Protein AF-A0A9Q4GAX5-F1 (afdb_monomer)

pLDDT: mean 93.61, std 6.48, range [55.78, 98.5]

Mean predicted aligned error: 3.59 Å

Nearest PDB structures (foldseek):
  5vg9-assembly1_A  TM=6.519E-01  e=4.580E-02  Tribolium castaneum
  5v7p-assembly1_A  TM=5.346E-01  e=3.222E-02  Tribolium castaneum
  4a2n-assembly1_B  TM=4.527E-01  e=1.122E-02  Methanosarcina acetivorans

Structure (mmCIF, N/CA/C/O backbone):
data_AF-A0A9Q4GAX5-F1
#
_entry.id   AF-A0A9Q4GAX5-F1
#
loop_
_atom_site.group_PDB
_atom_site.id
_atom_site.type_symbol
_atom_site.label_atom_id
_atom_site.label_alt_id
_atom_site.label_comp_id
_atom_site.label_asym_id
_atom_site.label_entity_id
_atom_site.label_seq_id
_atom_site.pdbx_PDB_ins_code
_atom_site.Cartn_x
_atom_site.Cartn_y
_atom_site.Cartn_z
_atom_site.occupancy
_atom_site.B_iso_or_equiv
_atom_site.auth_seq_id
_atom_site.auth_comp_id
_atom_site.auth_asym_id
_atom_site.auth_atom_id
_atom_site.pdbx_PDB_model_num
ATOM 1 N N . MET A 1 1 ? -2.237 8.889 19.646 1.00 64.50 1 MET A N 1
ATOM 2 C CA . MET A 1 1 ? -1.396 8.560 18.466 1.00 64.50 1 MET A CA 1
ATOM 3 C C . MET A 1 1 ? -1.430 9.717 17.466 1.00 64.50 1 MET A C 1
ATOM 5 O O . MET A 1 1 ? -2.429 10.421 17.444 1.00 64.50 1 MET A O 1
ATOM 9 N N . LYS A 1 2 ? -0.376 9.957 16.666 1.00 76.94 2 LYS A N 1
ATOM 10 C CA . LYS A 1 2 ? -0.454 10.917 15.541 1.00 76.94 2 LYS A CA 1
ATOM 11 C C . LYS A 1 2 ? -1.394 10.363 14.462 1.00 76.94 2 LYS A C 1
ATOM 13 O O . LYS A 1 2 ? -1.467 9.149 14.307 1.00 76.94 2 LYS A O 1
ATOM 18 N N . LEU A 1 3 ? -2.045 11.231 13.684 1.00 77.56 3 LEU A N 1
ATOM 19 C CA . LEU A 1 3 ? -2.938 10.831 12.579 1.00 77.56 3 LEU A CA 1
ATOM 20 C C . LEU A 1 3 ? -2.270 9.863 11.582 1.00 77.56 3 LEU A C 1
ATOM 22 O O . LEU A 1 3 ? -2.934 9.010 11.010 1.00 77.56 3 LEU A O 1
ATOM 26 N N . THR A 1 4 ? -0.956 9.986 11.393 1.00 77.19 4 THR A N 1
ATOM 27 C CA . THR A 1 4 ? -0.161 9.161 10.472 1.00 77.19 4 THR A CA 1
ATOM 28 C C . THR A 1 4 ? 0.126 7.748 10.982 1.00 77.19 4 THR A C 1
ATOM 30 O O . THR A 1 4 ? 0.601 6.922 10.205 1.00 77.19 4 THR A O 1
ATOM 33 N N . GLY A 1 5 ? -0.079 7.492 12.279 1.00 84.31 5 GLY A N 1
ATOM 34 C CA . GLY A 1 5 ? 0.211 6.203 12.903 1.00 84.31 5 GLY A CA 1
ATOM 35 C C . GLY A 1 5 ? 1.642 5.698 12.649 1.00 84.31 5 GLY A C 1
ATOM 36 O O . GLY A 1 5 ? 2.601 6.472 12.714 1.00 84.31 5 GLY A O 1
ATOM 37 N N . SER A 1 6 ? 1.763 4.410 12.338 1.00 87.44 6 SER A N 1
ATOM 38 C CA . SER A 1 6 ? 2.957 3.663 11.931 1.00 87.44 6 SER A CA 1
ATOM 39 C C . SER A 1 6 ? 3.277 3.795 10.439 1.00 87.44 6 SER A C 1
ATOM 41 O O . SER A 1 6 ? 4.304 3.283 9.997 1.00 87.44 6 SER A O 1
ATOM 43 N N . GLY A 1 7 ? 2.462 4.524 9.665 1.00 88.06 7 GLY A N 1
ATOM 44 C CA . GLY A 1 7 ? 2.642 4.701 8.220 1.00 88.06 7 GLY A CA 1
ATOM 45 C C . GLY A 1 7 ? 4.056 5.149 7.827 1.00 88.06 7 GLY A C 1
ATOM 46 O O . GLY A 1 7 ? 4.683 4.477 7.013 1.00 88.06 7 GLY A O 1
ATOM 47 N N . PRO A 1 8 ? 4.626 6.208 8.438 1.00 91.62 8 PRO A N 1
ATOM 48 C CA . PRO A 1 8 ? 5.997 6.633 8.149 1.00 91.62 8 PRO A CA 1
ATOM 49 C C . PRO A 1 8 ? 7.057 5.569 8.465 1.00 91.62 8 PRO A C 1
ATOM 51 O O . PRO A 1 8 ? 8.016 5.424 7.713 1.00 91.62 8 PRO A O 1
ATOM 54 N N . LEU A 1 9 ? 6.879 4.798 9.544 1.00 92.44 9 LEU A N 1
ATOM 55 C CA . LEU A 1 9 ? 7.819 3.738 9.935 1.00 92.44 9 LEU A CA 1
ATOM 56 C C . LEU A 1 9 ? 7.821 2.568 8.944 1.00 92.44 9 LEU A C 1
ATOM 58 O O . LEU A 1 9 ? 8.831 1.888 8.816 1.00 92.44 9 LEU A O 1
ATOM 62 N N . ILE A 1 10 ? 6.710 2.356 8.235 1.00 93.00 10 ILE A N 1
ATOM 63 C CA . ILE A 1 10 ? 6.582 1.351 7.173 1.00 93.00 10 ILE A CA 1
ATOM 64 C C . ILE A 1 10 ? 7.081 1.909 5.834 1.00 93.00 10 ILE A C 1
ATOM 66 O O . ILE A 1 10 ? 7.787 1.226 5.091 1.00 93.00 10 ILE A O 1
ATOM 70 N N . ALA A 1 11 ? 6.748 3.165 5.535 1.00 93.38 11 ALA A N 1
ATOM 71 C CA . ALA A 1 11 ? 7.097 3.819 4.282 1.00 93.38 11 ALA A CA 1
ATOM 72 C C . ALA A 1 11 ? 8.612 3.993 4.126 1.00 93.38 11 ALA A C 1
ATOM 74 O O . ALA A 1 11 ? 9.145 3.662 3.074 1.00 93.38 11 ALA A O 1
ATOM 75 N N . ILE A 1 12 ? 9.316 4.463 5.163 1.00 95.69 12 ILE A N 1
ATOM 76 C CA . ILE A 1 12 ? 10.762 4.738 5.101 1.00 95.69 12 ILE A CA 1
ATOM 77 C C . ILE A 1 12 ? 11.573 3.523 4.610 1.00 95.69 12 ILE A C 1
ATOM 79 O O . ILE A 1 12 ? 12.198 3.648 3.559 1.00 95.69 12 ILE A O 1
ATOM 83 N N . PRO A 1 13 ? 11.560 2.349 5.276 1.00 97.12 13 PRO A N 1
ATOM 84 C CA . PRO A 1 13 ? 12.350 1.200 4.827 1.00 97.12 13 PRO A CA 1
ATOM 85 C C . PRO A 1 13 ? 11.921 0.706 3.441 1.00 97.12 13 PRO A C 1
ATOM 87 O O . PRO A 1 13 ? 12.774 0.336 2.635 1.00 97.12 13 PRO A O 1
ATOM 90 N N . THR A 1 14 ? 10.621 0.756 3.138 1.00 96.88 14 THR A N 1
ATOM 91 C CA . THR A 1 14 ? 10.081 0.360 1.830 1.00 96.88 14 THR A CA 1
ATOM 92 C C . THR A 1 14 ? 10.618 1.255 0.713 1.00 96.88 14 THR A C 1
ATOM 94 O O . THR A 1 14 ? 11.144 0.745 -0.272 1.00 96.88 14 THR A O 1
ATOM 97 N N . PHE A 1 15 ? 10.553 2.580 0.875 1.00 96.56 15 PHE A N 1
ATOM 98 C CA . PHE A 1 15 ? 11.072 3.539 -0.104 1.00 96.56 15 PHE A CA 1
ATOM 99 C C . PHE A 1 15 ? 12.592 3.480 -0.215 1.00 96.56 15 PHE A C 1
ATOM 101 O O . PHE A 1 15 ? 13.118 3.525 -1.325 1.00 96.56 15 PHE A O 1
ATOM 108 N N . THR A 1 16 ? 13.307 3.341 0.904 1.00 97.75 16 THR A N 1
ATOM 109 C CA . THR A 1 16 ? 14.765 3.178 0.889 1.00 97.75 16 THR A CA 1
ATOM 110 C C . THR A 1 16 ? 15.159 1.952 0.072 1.00 97.75 16 THR A C 1
ATOM 112 O O . THR A 1 16 ? 15.998 2.062 -0.820 1.00 97.75 16 THR A O 1
ATOM 115 N N . TRP A 1 17 ? 14.522 0.804 0.314 1.00 98.31 17 TRP A N 1
ATOM 116 C CA . TRP A 1 17 ? 14.787 -0.395 -0.474 1.00 98.31 17 TRP A CA 1
ATOM 117 C C . TRP A 1 17 ? 14.378 -0.231 -1.938 1.00 98.31 17 TRP A C 1
ATOM 119 O O . TRP A 1 17 ? 15.140 -0.613 -2.818 1.00 98.31 17 TRP A O 1
ATOM 129 N N . PHE A 1 18 ? 13.225 0.381 -2.216 1.00 98.00 18 PHE A N 1
ATOM 130 C CA . PHE A 1 18 ? 12.765 0.621 -3.584 1.00 98.00 18 PHE A CA 1
ATOM 131 C C . PHE A 1 18 ? 13.778 1.449 -4.391 1.00 98.00 18 PHE A C 1
ATOM 133 O O . PHE A 1 18 ? 14.087 1.103 -5.527 1.00 98.00 18 PHE A O 1
ATOM 140 N N . ILE A 1 19 ? 14.352 2.501 -3.797 1.00 98.25 19 ILE A N 1
ATOM 141 C CA . ILE A 1 19 ? 15.384 3.332 -4.438 1.00 98.25 19 ILE A CA 1
ATOM 142 C C . ILE A 1 19 ? 16.665 2.526 -4.694 1.00 98.25 19 ILE A C 1
ATOM 144 O O . ILE A 1 19 ? 17.235 2.609 -5.781 1.00 98.25 19 ILE A O 1
ATOM 148 N N . ILE A 1 20 ? 17.105 1.721 -3.721 1.00 98.38 20 ILE A N 1
ATOM 149 C CA . ILE A 1 20 ? 18.275 0.842 -3.876 1.00 98.38 20 ILE A CA 1
ATOM 150 C C . ILE A 1 20 ? 18.035 -0.164 -5.009 1.00 98.38 20 ILE A C 1
ATOM 152 O O . ILE A 1 20 ? 18.869 -0.306 -5.901 1.00 98.38 20 ILE A O 1
ATOM 156 N N . ALA A 1 21 ? 16.877 -0.822 -5.009 1.00 98.00 21 ALA A N 1
ATOM 157 C CA . ALA A 1 21 ? 16.485 -1.786 -6.025 1.00 98.00 21 ALA A CA 1
ATOM 158 C C . ALA A 1 21 ? 16.374 -1.138 -7.415 1.00 98.00 21 ALA A C 1
ATOM 160 O O . ALA A 1 21 ? 16.802 -1.738 -8.397 1.00 98.00 21 ALA A O 1
ATOM 161 N N . LEU A 1 22 ? 15.894 0.106 -7.510 1.00 97.94 22 LEU A N 1
ATOM 162 C CA . LEU A 1 22 ? 15.843 0.860 -8.765 1.00 97.94 22 LEU A CA 1
ATOM 163 C C . LEU A 1 22 ? 17.245 1.154 -9.310 1.00 97.94 22 LEU A C 1
ATOM 165 O O . LEU A 1 22 ? 17.490 0.999 -10.510 1.00 97.94 22 LEU A O 1
ATOM 169 N N . PHE A 1 23 ? 18.173 1.545 -8.435 1.00 98.19 23 PHE A N 1
ATOM 170 C CA . PHE A 1 23 ? 19.564 1.784 -8.809 1.00 98.19 23 PHE A CA 1
ATOM 171 C C . PHE A 1 23 ? 20.243 0.498 -9.300 1.00 98.19 23 PHE A C 1
ATOM 173 O O . PHE A 1 23 ? 20.821 0.490 -10.386 1.00 98.19 23 PHE A O 1
ATOM 180 N N . ILE A 1 24 ? 20.095 -0.607 -8.558 1.00 98.12 24 ILE A N 1
ATOM 181 C CA . ILE A 1 24 ? 20.605 -1.932 -8.950 1.00 98.12 24 ILE A CA 1
ATOM 182 C C . ILE A 1 24 ? 19.998 -2.361 -10.290 1.00 98.12 24 ILE A C 1
ATOM 184 O O . ILE A 1 24 ? 20.724 -2.739 -11.208 1.00 98.12 24 ILE A O 1
ATOM 188 N N . SER A 1 25 ? 18.676 -2.240 -10.433 1.00 97.25 25 SER A N 1
ATOM 189 C CA . SER A 1 25 ? 17.966 -2.599 -11.660 1.00 97.25 25 SER A CA 1
ATOM 190 C C . SER A 1 25 ? 18.452 -1.807 -12.868 1.00 97.25 25 SER A C 1
ATOM 192 O O . SER A 1 25 ? 18.513 -2.350 -13.967 1.00 97.25 25 SER A O 1
ATOM 194 N N . SER A 1 26 ? 18.785 -0.530 -12.676 1.00 94.94 26 SER A N 1
ATOM 195 C CA . SER A 1 26 ? 19.263 0.344 -13.747 1.00 94.94 26 SER A CA 1
ATOM 196 C C . SER A 1 26 ? 20.714 0.048 -14.125 1.00 94.94 26 SER A C 1
ATOM 198 O O . SER A 1 26 ? 21.040 0.051 -15.309 1.00 94.94 26 SER A O 1
ATOM 200 N N . ALA A 1 27 ? 21.571 -0.244 -13.142 1.00 97.31 27 ALA A N 1
ATOM 201 C CA . ALA A 1 27 ? 22.977 -0.581 -13.361 1.00 97.31 27 ALA A CA 1
ATOM 202 C C . ALA A 1 27 ? 23.172 -1.964 -14.004 1.00 97.31 27 ALA A C 1
ATOM 204 O O . ALA A 1 27 ? 24.165 -2.190 -14.689 1.00 97.31 27 ALA A O 1
ATOM 205 N N . MET A 1 28 ? 22.228 -2.883 -13.790 1.00 96.00 28 MET A N 1
ATOM 206 C CA . MET A 1 28 ? 22.304 -4.271 -14.253 1.00 96.00 28 MET A CA 1
ATOM 207 C C . MET A 1 28 ? 21.329 -4.576 -15.399 1.00 96.00 28 MET A C 1
ATOM 209 O O . MET A 1 28 ? 20.935 -5.726 -15.577 1.00 96.00 28 MET A O 1
ATOM 213 N N . LYS A 1 29 ? 20.900 -3.580 -16.187 1.00 90.94 29 LYS A N 1
ATOM 214 C CA . LYS A 1 29 ? 20.062 -3.850 -17.370 1.00 90.94 29 LYS A CA 1
ATOM 215 C C . LYS A 1 29 ? 20.793 -4.792 -18.348 1.00 90.94 29 LYS A C 1
ATOM 217 O O . LYS A 1 29 ? 21.981 -4.577 -18.585 1.00 90.94 29 LYS A O 1
ATOM 222 N N . PRO A 1 30 ? 20.117 -5.805 -18.930 1.00 93.81 30 PRO A N 1
ATOM 223 C CA . PRO A 1 30 ? 18.675 -6.091 -18.872 1.00 93.81 30 PRO A CA 1
ATOM 224 C C . PRO A 1 30 ? 18.258 -7.138 -17.816 1.00 93.81 30 PRO A C 1
ATOM 226 O O . PRO A 1 30 ? 17.124 -7.592 -17.843 1.00 93.81 30 PRO A O 1
ATOM 229 N N . VAL A 1 31 ? 19.127 -7.526 -16.872 1.00 96.75 31 VAL A N 1
ATOM 230 C CA . VAL A 1 31 ? 18.911 -8.663 -15.941 1.00 96.75 31 VAL A CA 1
ATOM 231 C C . VAL A 1 31 ? 17.556 -8.618 -15.225 1.00 96.75 31 VAL A C 1
ATOM 233 O O . VAL A 1 31 ? 16.925 -9.651 -14.997 1.00 96.75 31 VAL A O 1
ATOM 236 N N . PHE A 1 32 ? 17.113 -7.417 -14.859 1.00 96.62 32 PHE A N 1
ATOM 237 C CA . PHE A 1 32 ? 15.895 -7.212 -14.083 1.00 96.62 32 PHE A CA 1
ATOM 238 C C . PHE A 1 32 ? 14.684 -6.771 -14.905 1.00 96.62 32 PHE A C 1
ATOM 240 O O . PHE A 1 32 ? 13.643 -6.497 -14.317 1.00 96.62 32 PHE A O 1
ATOM 247 N N . LEU A 1 33 ? 14.810 -6.698 -16.231 1.00 96.44 33 LEU A N 1
ATOM 248 C CA . LEU A 1 33 ? 13.741 -6.248 -17.116 1.00 96.44 33 LEU A CA 1
ATOM 249 C C . LEU A 1 33 ? 12.561 -7.229 -17.089 1.00 96.44 33 LEU A C 1
ATOM 251 O O . LEU A 1 33 ? 12.773 -8.441 -17.013 1.00 96.44 33 LEU A O 1
ATOM 255 N N . ILE A 1 34 ? 11.324 -6.729 -17.141 1.00 95.81 34 ILE A N 1
ATOM 256 C CA . ILE A 1 34 ? 10.144 -7.601 -17.247 1.00 95.81 34 ILE A CA 1
ATOM 257 C C . ILE A 1 34 ? 9.926 -7.976 -18.707 1.00 95.81 34 ILE A C 1
ATOM 259 O O . ILE A 1 34 ? 9.670 -9.142 -19.007 1.00 95.81 34 ILE A O 1
ATOM 263 N N . THR A 1 35 ? 10.010 -6.998 -19.609 1.00 94.12 35 THR A N 1
ATOM 264 C CA . THR A 1 35 ? 9.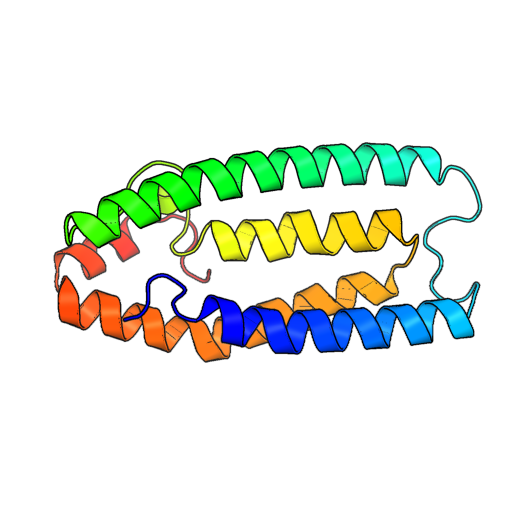747 -7.233 -21.025 1.00 94.12 35 THR A CA 1
ATOM 265 C C . THR A 1 35 ? 10.537 -6.291 -21.927 1.00 94.12 35 THR A C 1
ATOM 267 O O . THR A 1 35 ? 10.559 -5.086 -21.721 1.00 94.12 35 THR A O 1
ATOM 270 N N . GLU A 1 36 ? 11.176 -6.828 -22.966 1.00 89.31 36 GLU A N 1
ATOM 271 C CA . GLU A 1 36 ? 11.829 -6.000 -23.997 1.00 89.31 36 GLU A CA 1
ATOM 272 C C . GLU A 1 36 ? 10.815 -5.442 -25.005 1.00 89.31 36 GLU A C 1
ATOM 274 O O . GLU A 1 36 ? 11.006 -4.377 -25.591 1.00 89.31 36 GLU A O 1
ATOM 279 N N . GLU A 1 37 ? 9.696 -6.146 -25.169 1.00 90.88 37 GLU A N 1
ATOM 280 C CA . GLU A 1 37 ? 8.607 -5.794 -26.073 1.00 90.88 37 GLU A CA 1
ATOM 281 C C . GLU A 1 37 ? 7.341 -5.475 -25.270 1.00 90.88 37 GLU A C 1
ATOM 283 O O . GLU A 1 37 ? 7.195 -5.891 -24.131 1.00 90.88 37 GLU A O 1
ATOM 288 N N . HIS A 1 38 ? 6.363 -4.773 -25.834 1.00 91.69 38 HIS A N 1
ATOM 289 C CA . HIS A 1 38 ? 5.052 -4.601 -25.181 1.00 91.69 38 HIS A CA 1
ATOM 290 C C . HIS A 1 38 ? 5.026 -3.830 -23.837 1.00 91.69 38 HIS A C 1
ATOM 292 O O . HIS A 1 38 ? 4.026 -3.892 -23.118 1.00 91.69 38 HIS A O 1
ATOM 298 N N . TYR A 1 39 ? 6.053 -3.031 -23.518 1.00 95.56 39 TYR A N 1
ATOM 299 C CA . TYR A 1 39 ? 6.092 -2.164 -22.324 1.00 95.56 39 TYR A CA 1
ATOM 300 C C . TYR A 1 39 ? 4.825 -1.296 -22.151 1.00 95.56 39 TYR A C 1
ATOM 302 O O . TYR A 1 39 ? 4.362 -1.058 -21.035 1.00 95.56 39 TYR A O 1
ATOM 310 N N . ALA A 1 40 ? 4.185 -0.898 -23.256 1.00 97.00 40 ALA A N 1
ATOM 311 C CA . ALA A 1 40 ? 2.925 -0.156 -23.238 1.00 97.00 40 ALA A CA 1
ATOM 312 C C . ALA A 1 40 ? 1.802 -0.858 -22.443 1.00 97.00 40 ALA A C 1
ATOM 314 O O . ALA A 1 40 ? 1.043 -0.181 -21.749 1.00 97.00 40 ALA A O 1
ATOM 315 N N . TYR A 1 41 ? 1.700 -2.194 -22.485 1.00 97.12 41 TYR A N 1
ATOM 316 C CA . TYR A 1 41 ? 0.692 -2.920 -21.700 1.00 97.12 41 TYR A CA 1
ATOM 317 C C . TYR A 1 41 ? 0.981 -2.855 -20.198 1.00 97.12 41 TYR A C 1
ATOM 319 O O . TYR A 1 41 ? 0.045 -2.718 -19.408 1.00 97.12 41 TYR A O 1
ATOM 327 N N . LEU A 1 42 ? 2.261 -2.887 -19.805 1.00 97.44 42 LEU A N 1
ATOM 328 C CA . LEU A 1 42 ? 2.662 -2.730 -18.405 1.00 97.44 42 LEU A CA 1
ATOM 329 C C . LEU A 1 42 ? 2.300 -1.338 -17.887 1.00 97.44 42 LEU A C 1
ATOM 331 O O . LEU A 1 42 ? 1.743 -1.222 -16.798 1.00 97.44 42 LEU A O 1
ATOM 335 N N . VAL A 1 43 ? 2.538 -0.296 -18.690 1.00 98.19 43 VAL A N 1
ATOM 336 C CA . VAL A 1 43 ? 2.164 1.085 -18.349 1.00 98.19 43 VAL A CA 1
ATOM 337 C C . VAL A 1 43 ? 0.653 1.216 -18.164 1.00 98.19 43 VAL A C 1
ATOM 339 O O . VAL A 1 43 ? 0.212 1.780 -17.164 1.00 98.19 43 VAL A O 1
ATOM 342 N N . VAL A 1 44 ? -0.153 0.672 -19.083 1.00 98.31 44 VAL A N 1
ATOM 343 C CA . VAL A 1 44 ? -1.622 0.712 -18.967 1.00 98.31 44 VAL A CA 1
ATOM 344 C C . VAL A 1 44 ? -2.084 0.018 -17.685 1.00 98.31 44 VAL A C 1
ATOM 346 O O . VAL A 1 44 ? -2.855 0.600 -16.921 1.00 98.31 44 VAL A O 1
ATOM 349 N N . LEU A 1 45 ? -1.584 -1.191 -17.408 1.00 98.12 45 LEU A N 1
ATOM 350 C CA . LEU A 1 45 ? -1.925 -1.926 -16.191 1.00 98.12 45 LEU A CA 1
ATOM 351 C C . LEU A 1 45 ? -1.516 -1.152 -14.931 1.00 98.12 45 LEU A C 1
ATOM 353 O O . LEU A 1 45 ? -2.320 -1.000 -14.013 1.00 98.12 45 LEU A O 1
ATOM 357 N N . ALA A 1 46 ? -0.304 -0.602 -14.904 1.00 98.25 46 ALA A N 1
ATOM 358 C CA . ALA A 1 46 ? 0.189 0.171 -13.775 1.00 98.25 46 ALA A CA 1
ATOM 359 C C . ALA A 1 46 ? -0.650 1.425 -13.502 1.00 98.25 46 ALA A C 1
ATOM 361 O O . ALA A 1 46 ? -0.980 1.710 -12.352 1.00 98.25 46 ALA A O 1
ATOM 362 N N . VAL A 1 47 ? -1.045 2.156 -14.547 1.00 98.50 47 VAL A N 1
ATOM 363 C CA . VAL A 1 47 ? -1.905 3.340 -14.411 1.00 98.50 47 VAL A CA 1
ATOM 364 C C . VAL A 1 47 ? -3.270 2.961 -13.838 1.00 98.50 47 VAL A C 1
ATOM 366 O O . VAL A 1 47 ? -3.758 3.644 -12.937 1.00 98.50 47 VAL A O 1
ATOM 369 N N . LEU A 1 48 ? -3.868 1.855 -14.294 1.00 98.44 48 LEU A N 1
ATOM 370 C CA . LEU A 1 48 ? -5.128 1.356 -13.735 1.00 98.44 48 LEU A CA 1
ATOM 371 C C . LEU A 1 48 ? -4.980 0.987 -12.253 1.00 98.44 48 LEU A C 1
ATOM 373 O O . LEU A 1 48 ? -5.824 1.360 -11.439 1.00 98.44 48 LEU A O 1
ATOM 377 N N . MET A 1 49 ? -3.891 0.312 -11.883 1.00 98.44 49 MET A N 1
ATOM 378 C CA . MET A 1 49 ? -3.609 -0.049 -10.491 1.00 98.44 49 MET A CA 1
ATOM 379 C C . MET A 1 49 ? -3.432 1.188 -9.600 1.00 98.44 49 MET A C 1
ATOM 381 O O . MET A 1 49 ? -4.023 1.247 -8.522 1.00 98.44 49 MET A O 1
ATOM 385 N N . LEU A 1 50 ? -2.690 2.201 -10.061 1.00 98.38 50 LEU A N 1
ATOM 386 C CA . LEU A 1 50 ? -2.521 3.466 -9.336 1.00 98.38 50 LEU A CA 1
ATOM 387 C C . LEU A 1 50 ? -3.833 4.243 -9.216 1.00 98.38 50 LEU A C 1
ATOM 389 O O . LEU A 1 50 ? -4.091 4.836 -8.172 1.00 98.38 50 LEU A O 1
ATOM 393 N N . ALA A 1 51 ? -4.690 4.223 -10.239 1.00 98.12 51 ALA A N 1
ATOM 394 C CA . ALA A 1 51 ? -6.001 4.863 -10.169 1.00 98.12 51 ALA A CA 1
ATOM 395 C C . ALA A 1 51 ? -6.888 4.216 -9.090 1.00 98.12 51 ALA A C 1
ATOM 397 O O . ALA A 1 51 ? -7.519 4.923 -8.298 1.00 98.12 51 ALA A O 1
ATOM 398 N N . VAL A 1 52 ? -6.896 2.880 -9.013 1.00 98.00 52 VAL A N 1
ATOM 399 C CA . VAL A 1 52 ? -7.623 2.134 -7.972 1.00 98.00 52 VAL A CA 1
ATOM 400 C C . VAL A 1 52 ? -7.043 2.415 -6.583 1.00 98.00 52 VAL A C 1
ATOM 402 O O . VAL A 1 52 ? -7.800 2.669 -5.644 1.00 98.00 52 VAL A O 1
ATOM 405 N N . ASP A 1 53 ? -5.716 2.424 -6.446 1.00 97.12 53 ASP A N 1
ATOM 406 C CA . ASP A 1 53 ? -5.046 2.735 -5.180 1.00 97.12 53 ASP A CA 1
ATOM 407 C C . ASP A 1 53 ? -5.359 4.153 -4.699 1.00 97.12 53 ASP A C 1
ATOM 409 O O . ASP A 1 53 ? -5.744 4.345 -3.547 1.00 97.12 53 ASP A O 1
ATOM 413 N N . MET A 1 54 ? -5.301 5.144 -5.591 1.00 97.25 54 MET A N 1
ATOM 414 C CA . MET A 1 54 ? -5.632 6.530 -5.265 1.00 97.25 54 MET A CA 1
ATOM 415 C C . MET A 1 54 ? -7.082 6.685 -4.808 1.00 97.25 54 MET A C 1
ATOM 417 O O . MET A 1 54 ? -7.345 7.385 -3.827 1.00 97.25 54 MET A O 1
ATOM 421 N N . ALA A 1 55 ? -8.030 6.004 -5.458 1.00 96.62 55 ALA A N 1
ATOM 422 C CA . ALA A 1 55 ? -9.421 5.995 -5.014 1.00 96.62 55 ALA A CA 1
ATOM 423 C C . ALA A 1 55 ? -9.563 5.395 -3.601 1.00 96.62 55 ALA A C 1
ATOM 425 O O . ALA A 1 55 ? -10.278 5.949 -2.756 1.00 96.62 55 ALA A O 1
ATOM 426 N N . ASN A 1 56 ? -8.847 4.301 -3.312 1.00 95.50 56 ASN A N 1
ATOM 427 C CA . ASN A 1 56 ? -8.821 3.692 -1.983 1.00 95.50 56 ASN A CA 1
ATOM 428 C C . ASN A 1 56 ? -8.181 4.616 -0.935 1.00 95.50 56 ASN A C 1
ATOM 430 O O . ASN A 1 56 ? -8.751 4.799 0.142 1.00 95.50 56 ASN A O 1
ATOM 434 N N . LEU A 1 57 ? -7.044 5.239 -1.255 1.00 95.12 57 LEU A N 1
ATOM 435 C CA . LEU A 1 57 ? -6.317 6.150 -0.374 1.00 95.12 57 LEU A CA 1
ATOM 436 C C . LEU A 1 57 ? -7.164 7.369 -0.006 1.00 95.12 57 LEU A C 1
ATOM 438 O O . LEU A 1 57 ? -7.254 7.718 1.170 1.00 95.12 57 LEU A O 1
ATOM 442 N N . VAL A 1 58 ? -7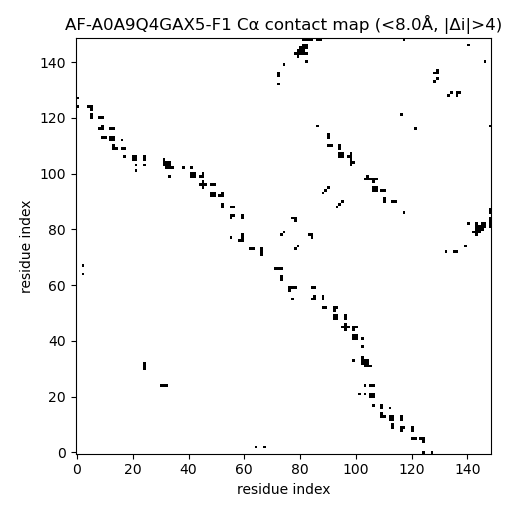.831 7.988 -0.984 1.00 96.38 58 VAL A N 1
ATOM 443 C CA . VAL A 1 58 ? -8.730 9.125 -0.741 1.00 96.38 58 VAL A CA 1
ATOM 444 C C . VAL A 1 58 ? -9.916 8.693 0.122 1.00 96.38 58 VAL A C 1
ATOM 446 O O . VAL A 1 58 ? -10.203 9.332 1.136 1.00 96.38 58 VAL A O 1
ATOM 449 N N . SER A 1 59 ? -10.578 7.583 -0.224 1.00 95.38 59 SER A N 1
ATOM 450 C CA . SER A 1 59 ? -11.724 7.067 0.536 1.00 95.38 59 SER A CA 1
ATOM 451 C C . SER A 1 59 ? -11.354 6.742 1.988 1.00 95.38 59 SER A C 1
ATOM 453 O O . SER A 1 59 ? -12.033 7.182 2.919 1.00 95.38 59 SER A O 1
ATOM 455 N N . CYS A 1 60 ? -10.248 6.027 2.205 1.00 95.12 60 CYS A N 1
ATOM 456 C CA . CYS A 1 60 ? -9.774 5.667 3.539 1.00 95.12 60 CYS A CA 1
ATOM 457 C C . CYS A 1 60 ? -9.272 6.888 4.314 1.00 95.12 60 CYS A C 1
ATOM 459 O O . CYS A 1 60 ? -9.626 7.055 5.479 1.00 95.12 60 CYS A O 1
ATOM 461 N N . GLY A 1 61 ? -8.505 7.770 3.671 1.00 93.62 61 GLY A N 1
ATOM 462 C CA . GLY A 1 61 ? -7.940 8.969 4.285 1.00 93.62 61 GLY A CA 1
ATOM 463 C C . GLY A 1 61 ? -9.011 9.941 4.778 1.00 93.62 61 GLY A C 1
ATOM 464 O O . GLY A 1 61 ? -8.952 10.391 5.923 1.00 93.62 61 GLY A O 1
ATOM 465 N N . LEU A 1 62 ? -10.043 10.211 3.969 1.00 94.31 62 LEU A N 1
ATOM 466 C CA . LEU A 1 62 ? -11.169 11.062 4.374 1.00 94.31 62 LEU A CA 1
ATOM 467 C C . LEU A 1 62 ? -11.894 10.497 5.601 1.00 94.31 62 LEU A C 1
ATOM 469 O O . LEU A 1 62 ? -12.211 11.236 6.540 1.00 94.31 62 LEU A O 1
ATOM 473 N N . ARG A 1 63 ? -12.131 9.181 5.624 1.00 94.50 63 ARG A N 1
ATOM 474 C CA . ARG A 1 63 ? -12.787 8.520 6.757 1.00 94.50 63 ARG A CA 1
ATOM 475 C C . ARG A 1 63 ? -11.898 8.514 7.997 1.00 94.50 63 ARG A C 1
ATOM 477 O O . ARG A 1 63 ? -12.394 8.813 9.080 1.00 94.50 63 ARG A O 1
ATOM 484 N N . LEU A 1 64 ? -10.599 8.260 7.847 1.00 92.81 64 LEU A N 1
ATOM 485 C CA . LEU A 1 64 ? -9.626 8.292 8.938 1.0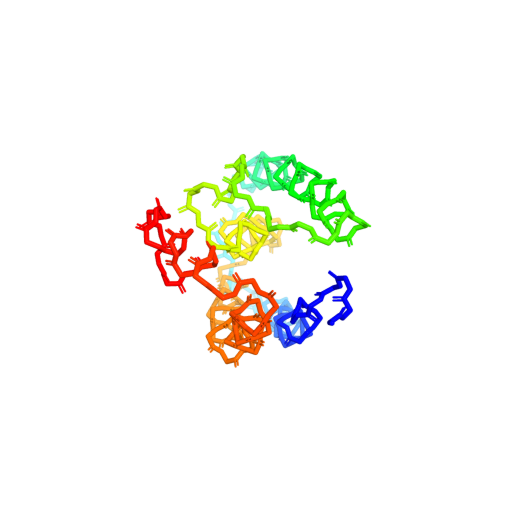0 92.81 64 LEU A CA 1
ATOM 486 C C . LEU A 1 64 ? -9.559 9.682 9.582 1.00 92.81 64 LEU A C 1
ATOM 488 O O . LEU A 1 64 ? -9.657 9.792 10.802 1.00 92.81 64 LEU A O 1
ATOM 492 N N . ILE A 1 65 ? -9.475 10.747 8.777 1.00 93.25 65 ILE A N 1
ATOM 493 C CA . ILE A 1 65 ? -9.475 12.136 9.264 1.00 93.25 65 ILE A CA 1
ATOM 494 C C . ILE A 1 65 ? -10.759 12.434 10.045 1.00 93.25 65 ILE A C 1
ATOM 496 O O . ILE A 1 65 ? -10.701 13.003 11.139 1.00 93.25 65 ILE A O 1
ATOM 500 N N . LYS A 1 66 ? -11.921 12.039 9.509 1.00 93.19 66 LYS A N 1
ATOM 501 C CA . LYS A 1 66 ? -13.215 12.221 10.179 1.00 93.19 66 LYS A CA 1
ATOM 502 C C . LYS A 1 66 ? -13.266 11.467 11.513 1.00 93.19 66 LYS A C 1
ATOM 504 O O . LYS A 1 66 ? -13.615 12.062 12.531 1.00 93.19 66 LYS A O 1
ATOM 509 N N . SER A 1 67 ? -12.870 10.195 11.511 1.00 91.56 67 SER A N 1
ATOM 510 C CA . SER A 1 67 ? -12.856 9.316 12.686 1.00 91.56 67 SER A CA 1
ATOM 511 C C . SER A 1 67 ? -11.931 9.844 13.780 1.00 91.56 67 SER A C 1
ATOM 513 O O . SER A 1 67 ? -12.316 9.903 14.946 1.00 91.56 67 SER A O 1
ATOM 515 N N . TYR A 1 68 ? -10.739 10.308 13.391 1.00 89.62 68 TYR A N 1
ATOM 516 C CA . TYR A 1 68 ? -9.745 10.883 14.292 1.00 89.62 68 TYR A CA 1
ATOM 517 C C . TYR A 1 68 ? -10.260 12.159 14.971 1.00 89.62 68 TYR A C 1
ATOM 519 O O . TYR A 1 68 ? -10.125 12.310 16.183 1.00 89.62 68 TYR A O 1
ATOM 527 N N . ARG A 1 69 ? -10.912 13.061 14.221 1.00 91.06 69 ARG A N 1
ATOM 528 C CA . ARG A 1 69 ? -11.517 14.284 14.785 1.00 91.06 69 ARG A CA 1
ATOM 529 C C . ARG A 1 69 ? -12.656 13.987 15.758 1.00 91.06 69 ARG A C 1
ATOM 531 O O . ARG A 1 69 ? -12.822 14.708 16.734 1.00 91.06 69 ARG A O 1
ATOM 538 N N . GLN A 1 70 ? -13.436 12.945 15.485 1.00 93.00 70 GLN A N 1
ATOM 539 C CA . GLN A 1 70 ? -14.591 12.554 16.296 1.00 93.00 70 GLN A CA 1
ATOM 540 C C . GLN A 1 70 ? -14.236 11.598 17.446 1.00 93.00 70 GLN A C 1
ATOM 542 O O . GLN A 1 70 ? -15.113 11.287 18.245 1.00 93.00 70 GLN A O 1
ATOM 547 N N . LYS A 1 71 ? -12.979 11.136 17.539 1.00 90.75 71 LYS A N 1
ATOM 548 C CA . LYS A 1 71 ? -12.530 10.096 18.484 1.00 90.75 71 LYS A CA 1
ATOM 549 C C . LYS A 1 71 ? -13.415 8.843 18.449 1.00 90.75 71 LYS A C 1
ATOM 551 O O . LYS A 1 71 ? -13.768 8.276 19.478 1.00 90.75 71 LYS A O 1
ATOM 556 N N . VAL A 1 72 ? -13.796 8.421 17.246 1.00 93.31 72 VAL A N 1
ATOM 557 C CA . VAL A 1 72 ? -14.576 7.195 17.021 1.00 93.31 72 VAL A CA 1
ATOM 558 C C . VAL A 1 72 ? -13.735 6.157 16.293 1.00 93.31 72 VAL A C 1
ATOM 560 O O . VAL A 1 72 ? -12.751 6.499 15.633 1.00 93.31 72 VAL A O 1
ATOM 563 N N . LEU A 1 73 ? -14.125 4.889 16.414 1.00 93.38 73 LEU A N 1
ATOM 564 C CA . LEU A 1 73 ? -13.502 3.787 15.691 1.00 93.38 73 LEU A CA 1
ATOM 565 C C . LEU A 1 73 ? -14.119 3.660 14.294 1.00 93.38 73 LEU A C 1
ATOM 567 O O . LEU A 1 73 ? -15.333 3.495 14.150 1.00 93.38 73 LEU A O 1
ATOM 571 N N . ILE A 1 74 ? -13.268 3.690 13.273 1.00 94.06 74 ILE A N 1
ATOM 572 C CA . ILE A 1 74 ? -13.659 3.451 11.887 1.00 94.06 74 ILE A CA 1
ATOM 573 C C . ILE A 1 74 ? -13.885 1.959 11.642 1.00 94.06 74 ILE A C 1
ATOM 575 O O . ILE A 1 74 ? -13.034 1.131 11.950 1.00 94.06 74 ILE A O 1
ATOM 579 N N . THR A 1 75 ? -15.048 1.618 11.092 1.00 93.50 75 THR A N 1
ATOM 580 C CA . THR A 1 75 ? -15.452 0.225 10.833 1.00 93.50 75 THR A CA 1
ATOM 581 C C . THR A 1 75 ? -16.239 0.082 9.527 1.00 93.50 75 THR A C 1
ATOM 583 O O . THR A 1 75 ? -16.919 -0.918 9.309 1.00 93.50 75 THR A O 1
ATOM 586 N N . ASP A 1 76 ? -16.197 1.093 8.652 1.00 91.88 76 ASP A N 1
ATOM 587 C CA . ASP A 1 76 ? -16.961 1.146 7.406 1.00 91.88 76 ASP A CA 1
ATOM 588 C C . ASP A 1 76 ? -16.077 1.277 6.152 1.00 91.88 76 ASP A C 1
ATOM 590 O O . ASP A 1 76 ? -14.862 1.462 6.222 1.00 91.88 76 ASP A O 1
ATOM 594 N N . GLY A 1 77 ? -16.681 1.111 4.970 1.00 91.06 77 GLY A N 1
ATOM 595 C CA . GLY A 1 77 ? -15.935 1.080 3.709 1.00 91.06 77 GLY A CA 1
ATOM 596 C C . GLY A 1 77 ? -14.898 -0.050 3.679 1.00 91.06 77 GLY A C 1
ATOM 597 O O . GLY A 1 77 ? -15.191 -1.169 4.098 1.00 91.06 77 GLY A O 1
ATOM 598 N N . ALA A 1 78 ? -13.683 0.251 3.213 1.00 92.75 78 ALA A N 1
ATOM 599 C CA . ALA A 1 78 ? -12.588 -0.719 3.115 1.00 92.75 78 ALA A CA 1
ATOM 600 C C . ALA A 1 78 ? -12.137 -1.279 4.481 1.00 92.75 78 ALA A C 1
ATOM 602 O O . ALA A 1 78 ? -11.634 -2.400 4.549 1.00 92.75 78 ALA A O 1
ATOM 603 N N . TYR A 1 79 ? -12.405 -0.557 5.577 1.00 92.88 79 TYR A N 1
ATOM 604 C CA . TYR A 1 79 ? -12.136 -1.029 6.938 1.00 92.88 79 TYR A CA 1
ATOM 605 C C . TYR A 1 79 ? -13.052 -2.197 7.351 1.00 92.88 79 TYR A C 1
ATOM 607 O O . TYR A 1 79 ? -12.732 -2.927 8.275 1.00 92.88 79 TYR A O 1
ATOM 615 N N . LYS A 1 80 ? -14.161 -2.469 6.642 1.00 92.44 80 LYS A N 1
ATOM 616 C CA . LYS A 1 80 ? -14.942 -3.710 6.858 1.00 92.44 80 LYS A CA 1
ATOM 617 C C . LYS A 1 80 ? -14.213 -4.966 6.387 1.00 92.44 80 LYS A C 1
ATOM 619 O O . LYS A 1 80 ? -14.522 -6.059 6.851 1.00 92.44 80 LYS A O 1
ATOM 624 N N . VAL A 1 81 ? -13.291 -4.821 5.437 1.00 91.56 81 VAL A N 1
ATOM 625 C CA . VAL A 1 81 ? -12.621 -5.951 4.783 1.00 91.56 81 VAL A CA 1
ATOM 626 C C . VAL A 1 81 ? -11.349 -6.337 5.535 1.00 91.56 81 VAL A C 1
ATOM 628 O O . VAL A 1 81 ? -11.112 -7.520 5.781 1.00 91.56 81 VAL A O 1
ATOM 631 N N . CYS A 1 82 ? -10.545 -5.346 5.918 1.00 91.94 82 CYS A N 1
ATOM 632 C CA . CYS A 1 82 ? -9.256 -5.522 6.589 1.00 91.94 82 CYS A CA 1
ATOM 633 C C . CYS A 1 82 ? -8.976 -4.358 7.543 1.00 91.94 82 CYS A C 1
ATOM 635 O O . CYS A 1 82 ? -9.611 -3.306 7.451 1.00 91.94 82 CYS A O 1
ATOM 637 N N . ARG A 1 83 ? -8.016 -4.534 8.459 1.00 91.44 83 ARG A N 1
ATOM 638 C CA . ARG A 1 83 ? -7.751 -3.534 9.506 1.00 91.44 83 ARG A CA 1
ATOM 639 C C . ARG A 1 83 ? -7.016 -2.315 8.962 1.00 91.44 83 ARG A C 1
ATOM 641 O O . ARG A 1 83 ? -7.327 -1.204 9.389 1.00 91.44 83 ARG A O 1
ATOM 648 N N . ASN A 1 84 ? -6.108 -2.521 8.005 1.00 91.81 84 ASN A N 1
ATOM 649 C CA . ASN A 1 84 ? -5.320 -1.455 7.385 1.00 91.81 84 ASN A CA 1
ATOM 650 C C . ASN A 1 84 ? -5.429 -1.468 5.852 1.00 91.81 84 ASN A C 1
ATOM 652 O O . ASN A 1 84 ? -4.469 -1.816 5.158 1.00 91.81 84 ASN A O 1
ATOM 656 N N . PRO A 1 85 ? -6.567 -1.027 5.287 1.00 94.00 85 PRO A N 1
ATOM 657 C CA . PRO A 1 85 ? -6.777 -1.020 3.839 1.00 94.00 85 PRO A CA 1
ATOM 658 C C . PRO A 1 85 ? -5.766 -0.169 3.065 1.00 94.00 85 PRO A C 1
ATOM 660 O O . PRO A 1 85 ? -5.487 -0.477 1.911 1.00 94.00 85 PRO A O 1
ATOM 663 N N . ILE A 1 86 ? -5.188 0.864 3.688 1.00 93.62 86 ILE A N 1
ATOM 664 C CA . ILE A 1 86 ? -4.131 1.688 3.078 1.00 93.62 86 ILE A CA 1
ATOM 665 C C . ILE A 1 86 ? -2.829 0.888 2.930 1.00 93.62 86 ILE A C 1
ATOM 667 O O . ILE A 1 86 ? -2.169 0.978 1.902 1.00 93.62 86 ILE A O 1
ATOM 671 N N . TYR A 1 87 ? -2.454 0.080 3.928 1.00 93.75 87 TYR A N 1
ATOM 672 C CA . TYR A 1 87 ? -1.246 -0.750 3.837 1.00 93.75 87 TYR A CA 1
ATOM 673 C C . TYR A 1 87 ? -1.425 -1.862 2.807 1.00 93.75 87 TYR A C 1
ATOM 675 O O . TYR A 1 87 ? -0.526 -2.101 2.004 1.00 93.75 87 TYR A O 1
ATOM 683 N N . VAL A 1 88 ? -2.605 -2.492 2.789 1.00 94.12 88 VAL A N 1
ATOM 684 C CA . VAL A 1 88 ? -2.957 -3.506 1.786 1.00 94.12 88 VAL A CA 1
ATOM 685 C C . VAL A 1 88 ? -2.859 -2.930 0.376 1.00 94.12 88 VAL A C 1
ATOM 687 O O . VAL A 1 88 ? -2.200 -3.527 -0.471 1.00 94.12 88 VAL A O 1
ATOM 690 N N . SER A 1 89 ? -3.485 -1.777 0.115 1.00 94.81 89 SER A N 1
ATOM 691 C CA . SER A 1 89 ? -3.473 -1.198 -1.229 1.00 94.81 89 SER A CA 1
ATOM 692 C C . SER A 1 89 ? -2.075 -0.746 -1.639 1.00 94.81 89 SER A C 1
ATOM 694 O O . SER A 1 89 ? -1.668 -1.004 -2.766 1.00 94.81 89 SER A O 1
ATOM 696 N N . HIS A 1 90 ? -1.276 -0.215 -0.712 1.00 94.81 90 HIS A N 1
ATOM 697 C CA . HIS A 1 90 ? 0.098 0.165 -1.027 1.00 94.81 90 HIS A CA 1
ATOM 698 C C . HIS A 1 90 ? 0.969 -1.035 -1.431 1.00 94.81 90 HIS A C 1
ATOM 700 O O . HIS A 1 90 ? 1.699 -0.980 -2.422 1.00 94.81 90 HIS A O 1
ATOM 706 N N . ILE A 1 91 ? 0.846 -2.147 -0.696 1.00 96.06 91 ILE A N 1
ATOM 707 C CA . ILE A 1 91 ? 1.583 -3.387 -0.970 1.00 96.06 91 ILE A CA 1
ATOM 708 C C . ILE A 1 91 ? 1.118 -4.037 -2.277 1.00 96.06 91 ILE A C 1
ATOM 710 O O . ILE A 1 91 ? 1.952 -4.516 -3.037 1.00 96.06 91 ILE A O 1
ATOM 714 N N . LEU A 1 92 ? -0.192 -4.074 -2.540 1.00 96.44 92 LEU A N 1
ATOM 715 C CA . LEU A 1 92 ? -0.764 -4.836 -3.659 1.00 96.44 92 LEU A CA 1
ATOM 716 C C . LEU A 1 92 ? -0.973 -4.026 -4.940 1.00 96.44 92 LEU A C 1
ATOM 718 O O . LEU A 1 92 ? -1.102 -4.619 -6.008 1.00 96.44 92 LEU A O 1
ATOM 722 N N . LEU A 1 93 ? -1.028 -2.699 -4.855 1.00 97.81 93 LEU A N 1
ATOM 723 C CA . LEU A 1 93 ? -1.288 -1.827 -5.997 1.00 97.81 93 LEU A CA 1
ATOM 724 C C . LEU A 1 93 ? -0.114 -0.895 -6.262 1.00 97.81 93 LEU A C 1
ATOM 726 O O . LEU A 1 93 ? 0.439 -0.949 -7.356 1.00 97.81 93 LEU A O 1
ATOM 730 N N . THR A 1 94 ? 0.311 -0.080 -5.289 1.00 97.94 94 THR A N 1
ATOM 731 C CA . THR A 1 94 ? 1.349 0.930 -5.549 1.00 97.94 94 THR A CA 1
ATOM 732 C C . THR A 1 94 ? 2.693 0.298 -5.901 1.00 97.94 94 THR A C 1
ATOM 734 O O . THR A 1 94 ? 3.275 0.647 -6.925 1.00 97.94 94 THR A O 1
ATOM 737 N N . ILE A 1 95 ? 3.196 -0.637 -5.084 1.00 98.12 95 ILE A N 1
ATOM 738 C CA . ILE A 1 95 ? 4.519 -1.241 -5.316 1.00 98.12 95 ILE A CA 1
ATOM 739 C C . ILE A 1 95 ? 4.556 -2.016 -6.646 1.00 98.12 95 ILE A C 1
ATOM 741 O O . ILE A 1 95 ? 5.455 -1.745 -7.448 1.00 98.12 95 ILE A O 1
ATOM 745 N N . PRO A 1 96 ? 3.595 -2.913 -6.950 1.00 98.38 96 PRO A N 1
ATOM 746 C CA . PRO A 1 96 ? 3.505 -3.546 -8.262 1.00 98.38 96 PRO A CA 1
ATOM 747 C C . PRO A 1 96 ? 3.402 -2.550 -9.412 1.00 98.38 96 PRO A C 1
ATOM 749 O O . PRO A 1 96 ? 4.158 -2.663 -10.369 1.00 98.38 96 PRO A O 1
ATOM 752 N N . ALA A 1 97 ? 2.533 -1.541 -9.316 1.00 98.44 97 ALA A N 1
ATOM 753 C CA . ALA A 1 97 ? 2.368 -0.568 -10.389 1.00 98.44 97 ALA A CA 1
ATOM 754 C C . ALA A 1 97 ? 3.661 0.202 -10.673 1.00 98.44 97 ALA A C 1
ATOM 756 O O . ALA A 1 97 ? 4.039 0.362 -11.830 1.00 98.44 97 ALA A O 1
ATOM 757 N N . LEU A 1 98 ? 4.384 0.631 -9.635 1.00 98.31 98 LEU A N 1
ATOM 758 C CA . LEU A 1 98 ? 5.688 1.262 -9.817 1.00 98.31 98 LEU A CA 1
ATOM 759 C C . LEU A 1 98 ? 6.709 0.279 -10.405 1.00 98.31 98 LEU A C 1
ATOM 761 O O . LEU A 1 98 ? 7.469 0.656 -11.288 1.00 98.31 98 LEU A O 1
ATOM 765 N N . SER A 1 99 ? 6.698 -0.984 -9.978 1.00 98.25 99 SER A N 1
ATOM 766 C CA . SER A 1 99 ? 7.583 -2.019 -10.531 1.00 98.25 99 SER A CA 1
ATOM 767 C C . SER A 1 99 ? 7.353 -2.230 -12.032 1.00 98.25 99 SER A C 1
ATOM 769 O O . SER A 1 99 ? 8.309 -2.353 -12.791 1.00 98.25 99 SER A O 1
ATOM 771 N N . LEU A 1 100 ? 6.090 -2.185 -12.468 1.00 98.25 100 LEU A N 1
ATOM 772 C CA . LEU A 1 100 ? 5.698 -2.228 -13.877 1.00 98.25 100 LEU A CA 1
ATOM 773 C C . LEU A 1 100 ? 6.088 -0.950 -14.641 1.00 98.25 100 LEU A C 1
ATOM 775 O O . LEU A 1 100 ? 6.584 -1.045 -15.758 1.00 98.25 100 LEU A O 1
ATOM 779 N N . LEU A 1 101 ? 5.914 0.239 -14.048 1.00 97.94 101 LEU A N 1
ATOM 780 C CA . LEU A 1 101 ? 6.309 1.522 -14.660 1.00 97.94 101 LEU A CA 1
ATOM 781 C C . LEU A 1 101 ? 7.820 1.682 -14.820 1.00 97.94 101 LEU A C 1
ATOM 783 O O . LEU A 1 101 ? 8.272 2.420 -15.685 1.00 97.94 101 LEU A O 1
ATOM 787 N N . PHE A 1 102 ? 8.611 1.041 -13.970 1.00 97.50 102 PHE A N 1
ATOM 788 C CA . PHE A 1 102 ? 10.065 1.013 -14.111 1.00 97.50 102 PHE A CA 1
ATOM 789 C C . PHE A 1 102 ? 10.557 -0.240 -14.843 1.00 97.50 102 PHE A C 1
ATOM 791 O O . PHE A 1 102 ? 11.770 -0.426 -14.946 1.00 97.50 102 PHE A O 1
ATOM 798 N N . ASP A 1 103 ? 9.630 -1.067 -15.346 1.00 97.38 103 ASP A N 1
ATOM 799 C CA . ASP A 1 103 ? 9.896 -2.292 -16.100 1.00 97.38 103 ASP A CA 1
ATOM 800 C C . ASP A 1 103 ? 10.916 -3.197 -15.398 1.00 97.38 103 ASP A C 1
ATOM 802 O O . ASP A 1 103 ? 11.915 -3.623 -15.972 1.00 97.38 103 ASP A O 1
ATOM 806 N N . SER A 1 104 ? 10.714 -3.420 -14.096 1.00 97.94 104 SER A N 1
ATOM 807 C CA . SER A 1 104 ? 11.678 -4.142 -13.272 1.00 97.94 104 SER A CA 1
ATOM 808 C C . SER A 1 104 ? 11.021 -5.131 -12.324 1.00 97.94 104 SER A C 1
ATOM 810 O O . SER A 1 104 ? 10.305 -4.746 -11.394 1.00 97.94 104 SER A O 1
ATOM 812 N N . TRP A 1 105 ? 11.324 -6.422 -12.497 1.00 97.50 105 TRP A N 1
ATOM 813 C CA . TRP A 1 105 ? 10.825 -7.453 -11.586 1.00 97.50 105 TRP A CA 1
ATOM 814 C C . TRP A 1 105 ? 11.508 -7.388 -10.208 1.00 97.50 105 TRP A C 1
ATOM 816 O O . TRP A 1 105 ? 10.917 -7.792 -9.205 1.00 97.50 105 TRP A O 1
ATOM 826 N N . LEU A 1 106 ? 12.719 -6.820 -10.120 1.00 98.19 106 LEU A N 1
ATOM 827 C CA . LEU A 1 106 ? 13.433 -6.640 -8.850 1.00 98.19 106 LEU A CA 1
ATOM 828 C C . LEU A 1 106 ? 12.672 -5.719 -7.895 1.00 98.19 106 LEU A C 1
ATOM 830 O O . LEU A 1 106 ? 12.686 -5.941 -6.685 1.00 98.19 106 LEU A O 1
ATOM 834 N N . LEU A 1 107 ? 11.982 -4.705 -8.417 1.00 98.19 107 LEU A N 1
ATOM 835 C CA . LEU A 1 107 ? 11.249 -3.732 -7.606 1.00 98.19 107 LEU A CA 1
ATOM 836 C C . LEU A 1 107 ? 10.084 -4.352 -6.819 1.00 98.19 107 LEU A C 1
ATOM 838 O O . LEU A 1 107 ? 9.766 -3.866 -5.731 1.00 98.19 107 LEU A O 1
ATOM 842 N N . PHE A 1 108 ? 9.542 -5.493 -7.262 1.00 98.12 108 PHE A N 1
ATOM 843 C CA . PHE A 1 108 ? 8.539 -6.244 -6.497 1.00 98.12 108 PHE A CA 1
ATOM 844 C C . PHE A 1 108 ? 9.077 -6.742 -5.150 1.00 98.12 108 PHE A C 1
ATOM 846 O O . PHE A 1 108 ? 8.302 -6.939 -4.216 1.00 98.12 108 PHE A O 1
ATOM 853 N N . SER A 1 109 ? 10.397 -6.885 -4.985 1.00 98.12 109 SER A N 1
ATOM 854 C CA . SER A 1 109 ? 10.996 -7.237 -3.689 1.00 98.12 109 SER A CA 1
ATOM 855 C C . SER A 1 109 ? 10.708 -6.202 -2.590 1.00 98.12 109 SER A C 1
ATOM 857 O O . SER A 1 109 ? 10.696 -6.554 -1.410 1.00 98.12 109 SER A O 1
ATOM 859 N N . ALA A 1 110 ? 10.372 -4.954 -2.945 1.00 98.06 110 ALA A N 1
ATOM 860 C CA . ALA A 1 110 ? 9.904 -3.957 -1.983 1.00 98.06 110 ALA A CA 1
ATOM 861 C C . ALA A 1 110 ? 8.592 -4.360 -1.293 1.00 98.06 110 ALA A C 1
ATOM 863 O O . ALA A 1 110 ? 8.352 -3.931 -0.165 1.00 98.06 110 ALA A O 1
ATOM 864 N N . MET A 1 111 ? 7.785 -5.243 -1.896 1.00 97.62 111 MET A N 1
ATOM 865 C CA . MET A 1 111 ? 6.609 -5.816 -1.235 1.00 97.62 111 MET A CA 1
ATOM 866 C C . MET A 1 111 ? 7.005 -6.614 0.008 1.00 97.62 111 MET A C 1
ATOM 868 O O . MET A 1 111 ? 6.344 -6.501 1.035 1.00 97.62 111 MET A O 1
ATOM 872 N N . LEU A 1 112 ? 8.100 -7.381 -0.048 1.00 97.50 112 LEU A N 1
ATOM 873 C CA . LEU A 1 112 ? 8.581 -8.148 1.105 1.00 97.50 112 LEU A CA 1
ATOM 874 C C . LEU A 1 112 ? 9.014 -7.214 2.237 1.00 97.50 112 LEU A C 1
ATOM 876 O O . LEU A 1 112 ? 8.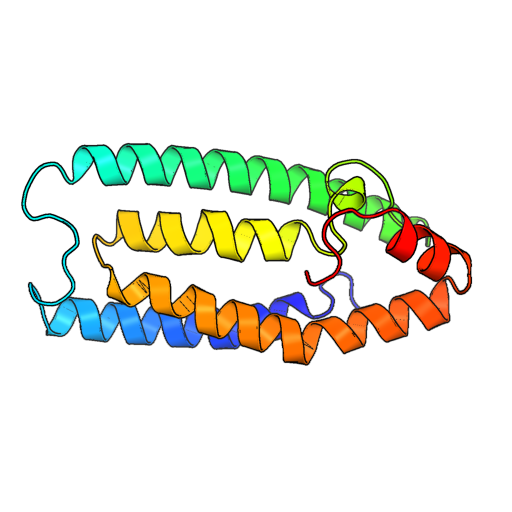637 -7.429 3.387 1.00 97.50 112 LEU A O 1
ATOM 880 N N . VAL A 1 113 ? 9.736 -6.140 1.907 1.00 97.81 113 VAL A N 1
ATOM 881 C CA . VAL A 1 113 ? 10.144 -5.117 2.883 1.00 97.81 113 VAL A CA 1
ATOM 882 C C . VAL A 1 113 ? 8.926 -4.438 3.507 1.00 97.81 113 VAL A C 1
ATOM 884 O O . VAL A 1 113 ? 8.879 -4.267 4.727 1.00 97.81 113 VAL A O 1
ATOM 887 N N . ALA A 1 114 ? 7.917 -4.108 2.702 1.00 96.56 114 ALA A N 1
ATOM 888 C CA . ALA A 1 114 ? 6.679 -3.511 3.182 1.00 96.56 114 ALA A CA 1
ATOM 889 C C . ALA A 1 114 ? 5.897 -4.462 4.102 1.00 96.56 114 ALA A C 1
ATOM 891 O O . ALA A 1 114 ? 5.483 -4.050 5.183 1.00 96.56 114 ALA A O 1
ATOM 892 N N . ILE A 1 115 ? 5.753 -5.740 3.732 1.00 95.62 115 ILE A N 1
ATOM 893 C CA . ILE A 1 115 ? 5.087 -6.763 4.555 1.00 95.62 115 ILE A CA 1
ATOM 894 C C . ILE A 1 115 ? 5.812 -6.930 5.893 1.00 95.62 115 ILE A C 1
ATOM 896 O O . ILE A 1 115 ? 5.178 -6.855 6.944 1.00 95.62 115 ILE A O 1
ATOM 900 N N . ILE A 1 116 ? 7.138 -7.099 5.875 1.00 96.38 116 ILE A N 1
ATOM 901 C CA . ILE A 1 116 ? 7.948 -7.219 7.096 1.00 96.38 116 ILE A CA 1
ATOM 902 C C . ILE A 1 116 ? 7.774 -5.973 7.971 1.00 96.38 116 ILE A C 1
ATOM 904 O O . ILE A 1 116 ? 7.558 -6.081 9.177 1.00 96.38 116 ILE A O 1
ATOM 908 N N . SER A 1 117 ? 7.796 -4.787 7.366 1.00 95.75 117 SER A N 1
ATOM 909 C CA . SER A 1 117 ? 7.621 -3.530 8.091 1.00 95.75 117 SER A CA 1
ATOM 910 C C . SER A 1 117 ? 6.227 -3.417 8.715 1.00 95.75 117 SER A C 1
ATOM 912 O O . SER A 1 117 ? 6.109 -3.029 9.876 1.00 95.75 117 SER A O 1
ATOM 914 N N . VAL A 1 118 ? 5.164 -3.810 8.005 1.00 94.31 118 VAL A N 1
ATOM 915 C CA . VAL A 1 118 ? 3.802 -3.873 8.562 1.00 94.31 118 VAL A CA 1
ATOM 916 C C . VAL A 1 118 ? 3.758 -4.822 9.758 1.00 94.31 118 VAL A C 1
ATOM 918 O O . VAL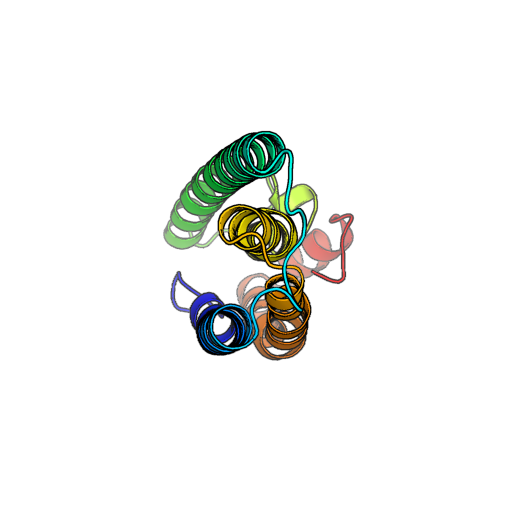 A 1 118 ? 3.254 -4.439 10.813 1.00 94.31 118 VAL A O 1
ATOM 921 N N . LEU A 1 119 ? 4.335 -6.021 9.641 1.00 93.31 119 LEU A N 1
ATOM 922 C CA . LEU A 1 119 ? 4.360 -7.006 10.727 1.00 93.31 119 LEU A CA 1
ATOM 923 C C . LEU A 1 119 ? 5.095 -6.492 11.975 1.00 93.31 119 LEU A C 1
ATOM 925 O O . LEU A 1 119 ? 4.689 -6.807 13.092 1.00 93.31 119 LEU A O 1
ATOM 929 N N . ILE A 1 120 ? 6.139 -5.677 11.803 1.00 94.62 120 ILE A N 1
ATOM 930 C CA . ILE A 1 120 ? 6.921 -5.108 12.909 1.00 94.62 120 ILE A CA 1
ATOM 931 C C . ILE A 1 120 ? 6.227 -3.886 13.535 1.00 94.62 120 ILE A C 1
ATOM 933 O O . ILE A 1 120 ? 6.196 -3.749 14.762 1.00 94.62 120 ILE A O 1
ATOM 937 N N . PHE A 1 121 ? 5.688 -2.971 12.723 1.00 93.88 121 PHE A N 1
ATOM 938 C CA . PHE A 1 121 ? 5.261 -1.647 13.193 1.00 93.88 121 PHE A CA 1
ATOM 939 C C . PHE A 1 121 ? 3.750 -1.501 13.408 1.00 93.88 121 PHE A C 1
ATOM 941 O O . PHE A 1 121 ? 3.345 -0.761 14.311 1.00 93.88 121 PHE A O 1
ATOM 948 N N . ALA A 1 122 ? 2.903 -2.201 12.648 1.00 92.06 122 ALA A N 1
ATOM 949 C CA . ALA A 1 122 ? 1.447 -2.131 12.810 1.00 92.06 122 ALA A CA 1
ATOM 950 C C . ALA A 1 122 ? 0.939 -2.617 14.188 1.00 92.06 122 ALA A C 1
ATOM 952 O O . ALA A 1 122 ? 0.001 -2.010 14.709 1.00 92.06 122 ALA A O 1
ATOM 953 N N . PRO A 1 123 ? 1.565 -3.606 14.872 1.00 92.06 123 PRO A N 1
ATOM 954 C CA . PRO A 1 123 ? 1.141 -4.007 16.218 1.00 92.06 123 PRO A CA 1
ATOM 955 C C . PRO A 1 123 ? 1.101 -2.869 17.246 1.00 92.06 123 PRO A C 1
ATOM 957 O O . PRO A 1 123 ? 0.292 -2.907 18.172 1.00 92.06 123 PRO A O 1
ATOM 960 N N . ARG A 1 124 ? 1.933 -1.831 17.078 1.00 91.50 124 ARG A N 1
ATOM 961 C CA . ARG A 1 124 ? 1.909 -0.642 17.945 1.00 91.50 124 ARG A CA 1
ATOM 962 C C . ARG A 1 124 ? 0.603 0.139 17.804 1.00 91.50 124 ARG A C 1
ATOM 964 O O . ARG A 1 124 ? 0.072 0.612 18.805 1.00 91.50 124 ARG A O 1
ATOM 971 N N . GLU A 1 125 ? 0.076 0.249 16.586 1.00 91.19 125 GLU A N 1
ATOM 972 C CA . GLU A 1 125 ? -1.218 0.892 16.340 1.00 91.19 125 GLU A CA 1
ATOM 973 C C . GLU A 1 125 ? -2.359 0.053 16.903 1.00 91.19 125 GLU A C 1
ATOM 975 O O . GLU A 1 125 ? -3.274 0.599 17.508 1.00 91.19 125 GLU A O 1
ATOM 980 N N . TYR A 1 126 ? -2.292 -1.274 16.751 1.00 91.94 126 TYR A N 1
ATOM 981 C CA . TYR A 1 126 ? -3.323 -2.174 17.272 1.00 91.94 126 TYR A CA 1
ATOM 982 C C . TYR A 1 126 ? -3.438 -2.081 18.786 1.00 91.94 126 TYR A C 1
ATOM 984 O O . TYR A 1 126 ? -4.546 -1.970 19.300 1.00 91.94 126 TYR A O 1
ATOM 992 N N . LYS A 1 127 ? -2.299 -2.059 19.489 1.00 92.50 127 LYS A N 1
ATOM 993 C CA . LYS A 1 127 ? -2.272 -1.873 20.940 1.00 92.50 127 LYS A CA 1
ATOM 994 C C . LYS A 1 127 ? -2.899 -0.536 21.341 1.00 92.50 127 LYS A C 1
ATOM 996 O O . LYS A 1 127 ? -3.740 -0.508 22.228 1.00 92.50 127 LYS A O 1
ATOM 1001 N N . TYR A 1 128 ? -2.555 0.546 20.642 1.00 91.62 128 TYR A N 1
ATOM 1002 C CA . TYR A 1 128 ? -3.158 1.857 20.890 1.00 91.62 128 TYR A CA 1
ATOM 1003 C C . TYR A 1 128 ? -4.680 1.860 20.659 1.00 91.62 128 TYR A C 1
ATOM 1005 O O . TYR A 1 128 ? -5.429 2.397 21.468 1.00 91.62 128 TYR A O 1
ATOM 1013 N N . LEU A 1 129 ? -5.155 1.248 19.570 1.00 92.56 129 LEU A N 1
ATOM 1014 C CA . LEU A 1 129 ? -6.587 1.155 19.272 1.00 92.56 129 LEU A CA 1
ATOM 1015 C C . LEU A 1 129 ? -7.333 0.283 20.288 1.00 92.56 129 LEU A C 1
ATOM 1017 O O . LEU A 1 129 ? -8.477 0.584 20.627 1.00 92.56 129 LEU A O 1
ATOM 1021 N N . GLU A 1 130 ? -6.700 -0.777 20.785 1.00 94.69 130 GLU A N 1
ATOM 1022 C CA . GLU A 1 130 ? -7.260 -1.613 21.842 1.00 94.69 130 GLU A CA 1
ATOM 1023 C C . GLU A 1 130 ? -7.334 -0.874 23.185 1.00 94.69 130 GLU A C 1
ATOM 1025 O O . GLU A 1 130 ? -8.349 -0.977 23.869 1.00 94.69 130 GLU A O 1
ATOM 1030 N N . GLU A 1 131 ? -6.312 -0.092 23.537 1.00 95.06 131 GLU A N 1
ATOM 1031 C CA . GLU A 1 131 ? -6.307 0.761 24.734 1.00 95.06 131 GLU A CA 1
ATOM 1032 C C . GLU A 1 131 ? -7.375 1.866 24.659 1.00 95.06 131 GLU A C 1
ATOM 1034 O O . GLU A 1 131 ? -8.060 2.124 25.646 1.00 95.06 131 GLU A O 1
ATOM 1039 N N . GLU A 1 132 ? -7.563 2.489 23.491 1.00 93.88 132 GLU A N 1
ATOM 1040 C CA . GLU A 1 132 ? -8.522 3.588 23.297 1.00 93.88 132 GLU A CA 1
ATOM 1041 C C . GLU A 1 132 ? -9.981 3.100 23.207 1.00 93.88 132 GLU A C 1
ATOM 1043 O O . GLU A 1 132 ? -10.888 3.732 23.748 1.00 93.88 132 GLU A O 1
ATOM 1048 N N . PHE A 1 133 ? -10.238 1.984 22.513 1.00 95.00 133 PHE A N 1
ATOM 1049 C CA . PHE A 1 133 ? -11.601 1.552 22.164 1.00 95.00 133 PHE A CA 1
ATOM 1050 C C . PHE A 1 133 ? -12.043 0.229 22.810 1.00 95.00 133 PHE A C 1
ATOM 1052 O O . PHE A 1 133 ? -13.220 -0.135 22.693 1.00 95.0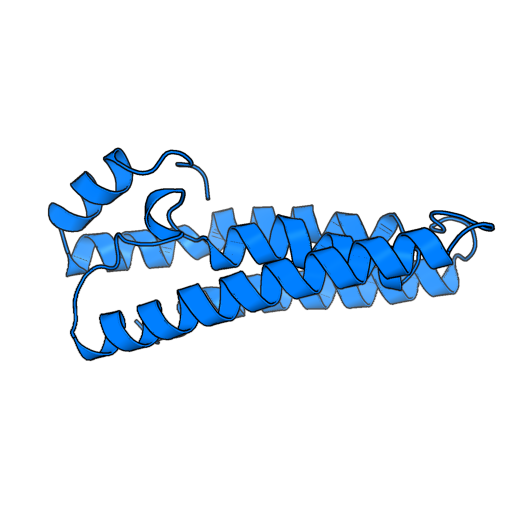0 133 PHE A O 1
ATOM 1059 N N . GLY A 1 134 ? -11.145 -0.501 23.477 1.00 95.50 134 GLY A N 1
ATOM 1060 C CA . GLY A 1 134 ? -11.451 -1.715 24.236 1.00 95.50 134 GLY A CA 1
ATOM 1061 C C . GLY A 1 134 ? -12.246 -2.756 23.442 1.00 95.50 134 GLY A C 1
ATOM 1062 O O . GLY A 1 134 ? -11.868 -3.166 22.340 1.00 95.50 134 GLY A O 1
ATOM 1063 N N . ASP A 1 135 ? -13.392 -3.175 23.987 1.00 96.00 135 ASP A N 1
ATOM 1064 C CA . ASP A 1 135 ? -14.234 -4.218 23.384 1.00 96.00 135 ASP A CA 1
ATOM 1065 C C . ASP A 1 135 ? -14.789 -3.843 22.009 1.00 96.00 135 ASP A C 1
ATOM 1067 O O . ASP A 1 135 ? -14.999 -4.726 21.174 1.00 96.00 135 ASP A O 1
ATOM 1071 N N . LYS A 1 136 ? -14.973 -2.546 21.723 1.00 94.81 136 LYS A N 1
ATOM 1072 C CA . LYS A 1 136 ? -15.398 -2.106 20.386 1.00 94.81 136 LYS A CA 1
ATOM 1073 C C . LYS A 1 136 ? -14.355 -2.485 19.338 1.00 94.81 136 LYS A C 1
ATOM 1075 O O . LYS A 1 136 ? -14.723 -2.986 18.277 1.00 94.81 136 LYS A O 1
ATOM 1080 N N . TYR A 1 137 ? -13.070 -2.309 19.650 1.00 94.94 137 TYR A N 1
ATOM 1081 C CA . TYR A 1 137 ? -11.986 -2.706 18.755 1.00 94.94 137 TYR A CA 1
ATOM 1082 C C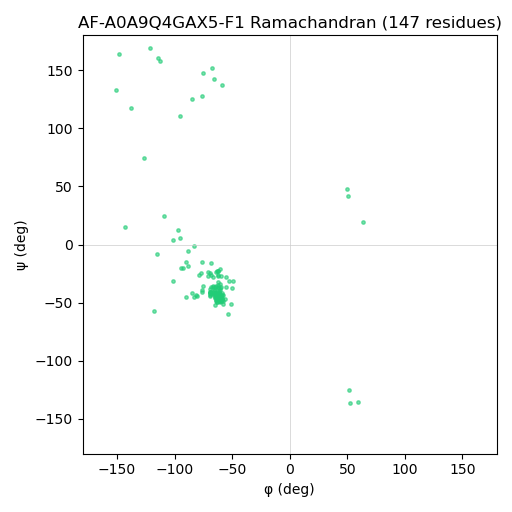 . TYR A 1 137 ? -11.871 -4.226 18.643 1.00 94.94 137 TYR A C 1
ATOM 1084 O O . TYR A 1 137 ? -11.797 -4.750 17.534 1.00 94.94 137 TYR A O 1
ATOM 1092 N N . ARG A 1 138 ? -11.957 -4.959 19.760 1.00 93.94 138 ARG A N 1
ATOM 1093 C CA . ARG A 1 138 ? -11.919 -6.432 19.739 1.00 93.94 138 ARG A CA 1
ATOM 1094 C C . ARG A 1 138 ? -13.044 -7.039 18.899 1.00 93.94 138 ARG A C 1
ATOM 1096 O O . ARG A 1 138 ? -12.804 -7.980 18.145 1.00 93.94 138 ARG A O 1
ATOM 1103 N N . ASN A 1 139 ? -14.258 -6.499 18.994 1.00 94.69 139 ASN A N 1
ATOM 1104 C CA . ASN A 1 139 ? -15.394 -6.957 18.193 1.00 94.69 139 ASN A CA 1
ATOM 1105 C C . ASN A 1 139 ? -15.235 -6.599 16.711 1.00 94.69 139 ASN A C 1
ATOM 1107 O O . ASN A 1 139 ? -15.534 -7.425 15.853 1.00 94.69 139 ASN A O 1
ATOM 1111 N N . TYR A 1 140 ? -14.697 -5.417 16.410 1.00 94.12 140 TYR A N 1
ATOM 1112 C CA . TYR A 1 140 ? -14.346 -5.025 15.047 1.00 94.12 140 TYR A CA 1
ATOM 1113 C C . TYR A 1 140 ? -13.297 -5.959 14.418 1.00 94.12 140 TYR A C 1
ATOM 1115 O O . TYR A 1 140 ?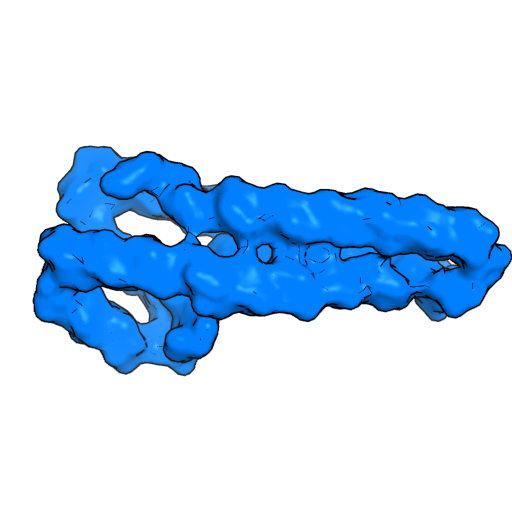 -13.482 -6.449 13.310 1.00 94.12 140 TYR A O 1
ATOM 1123 N N . VAL A 1 141 ? -12.225 -6.300 15.137 1.00 92.06 141 VAL A N 1
ATOM 1124 C CA . VAL A 1 141 ? -11.192 -7.220 14.625 1.00 92.06 141 VAL A CA 1
ATOM 1125 C C . VAL A 1 141 ? -11.756 -8.619 14.331 1.00 92.06 141 VAL A C 1
ATOM 1127 O O . VAL A 1 141 ? -11.243 -9.329 13.468 1.00 92.06 141 VAL A O 1
ATOM 1130 N N . LYS A 1 142 ? -12.832 -9.031 15.010 1.00 92.06 142 LYS A N 1
ATOM 1131 C CA . LYS A 1 142 ? -13.523 -10.296 14.719 1.00 92.06 142 LYS A CA 1
ATOM 1132 C C . LYS A 1 142 ? -14.406 -10.231 13.471 1.00 92.06 142 LYS A C 1
ATOM 1134 O O . LYS A 1 142 ? -14.667 -11.285 12.898 1.00 92.06 142 LYS A O 1
ATOM 1139 N N . SER A 1 143 ? -14.874 -9.047 13.069 1.00 91.62 143 SER A N 1
ATOM 1140 C CA . SER A 1 143 ? -15.779 -8.887 11.925 1.00 91.62 143 SER A CA 1
ATOM 1141 C C . SER A 1 143 ? -15.061 -8.716 10.584 1.00 91.62 143 SER A C 1
ATOM 1143 O O . SER A 1 143 ? -15.679 -8.942 9.543 1.00 91.62 143 SER A O 1
ATOM 1145 N N . VAL A 1 144 ? -13.774 -8.353 10.587 1.00 91.00 144 VAL A N 1
ATOM 1146 C CA . VAL A 1 144 ? -12.978 -8.223 9.357 1.00 91.00 144 VAL A CA 1
ATOM 1147 C C . VAL A 1 144 ? -12.577 -9.583 8.782 1.00 91.00 144 VAL A C 1
ATOM 1149 O O . VAL A 1 144 ? -12.332 -10.550 9.507 1.00 91.00 144 VAL A O 1
ATOM 1152 N N . TRP A 1 145 ? -12.485 -9.651 7.455 1.00 82.31 145 TRP A N 1
ATOM 1153 C CA . TRP A 1 145 ? -12.192 -10.887 6.726 1.00 82.31 145 TRP A CA 1
ATOM 1154 C C . TRP A 1 145 ? -10.692 -11.185 6.720 1.00 82.31 145 TRP A C 1
ATOM 1156 O O . TRP A 1 145 ? -10.271 -12.313 6.974 1.00 82.31 145 TRP A O 1
ATOM 1166 N N . ILE A 1 146 ? -9.875 -10.158 6.480 1.00 80.44 146 ILE A N 1
ATOM 1167 C CA . ILE A 1 146 ? -8.417 -10.267 6.464 1.00 80.44 146 ILE A CA 1
ATOM 1168 C C . ILE A 1 146 ? -7.896 -9.868 7.842 1.00 80.44 146 ILE A C 1
ATOM 1170 O O . ILE A 1 146 ? -7.970 -8.710 8.248 1.00 80.44 146 ILE A O 1
ATOM 1174 N N . LYS A 1 147 ? -7.377 -10.857 8.574 1.00 71.62 147 LYS A N 1
ATOM 1175 C CA . LYS A 1 147 ? -6.891 -10.674 9.948 1.00 71.62 147 LYS A CA 1
ATOM 1176 C C . LYS A 1 147 ? -5.404 -10.361 10.027 1.00 71.62 147 LYS A C 1
ATOM 1178 O O . LYS A 1 147 ? -4.967 -9.844 11.044 1.00 71.62 147 LYS A O 1
ATOM 1183 N N . PHE A 1 148 ? -4.617 -10.673 9.003 1.00 61.72 148 PHE A N 1
ATOM 1184 C CA . PHE A 1 148 ? -3.154 -10.557 9.064 1.00 61.72 148 PHE A CA 1
ATOM 1185 C C . PHE A 1 148 ? -2.623 -9.185 8.625 1.00 61.72 148 PHE A C 1
ATOM 1187 O O . PHE A 1 148 ? -1.487 -8.856 8.955 1.00 61.72 148 PHE A O 1
ATOM 1194 N N . ILE A 1 149 ? -3.457 -8.376 7.958 1.00 55.78 149 ILE A N 1
ATOM 1195 C CA . ILE A 1 149 ? -3.139 -7.023 7.478 1.00 55.78 149 ILE A CA 1
ATOM 1196 C C . ILE A 1 149 ? -4.272 -6.058 7.838 1.00 55.78 149 ILE A C 1
ATOM 1198 O O . ILE A 1 149 ? -5.453 -6.476 7.878 1.00 55.78 149 ILE A O 1
#

Secondary structure (DSSP, 8-state):
--TTTTHHHHHHHHHHHHHHHHHHHHHTTTTTBS-SS-HHHHHHHHHHHHHHHHHHHHHHHHHHHHHHHHT----SGGGGTBS-HHHHHIIIIIHHHHHHHTTBGGGGGHHHHHHHHHHHHHHHHHHHHHHHHTHHHHHHHHH-SB---

Solvent-accessible surface area (backbone atoms only — not comparable to full-atom values): 7928 Å² total; per-residue (Å²): 131,64,95,65,64,46,51,62,74,27,46,51,62,20,52,55,46,35,53,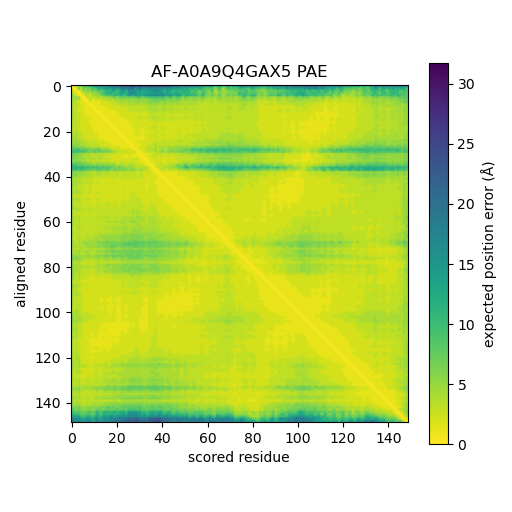52,36,49,52,51,41,63,76,44,65,69,80,29,50,69,58,97,62,71,56,67,58,38,41,54,53,18,52,54,33,41,51,53,32,50,53,49,44,52,56,51,48,56,48,49,55,52,24,62,77,68,76,49,86,80,62,59,76,62,38,42,46,18,77,40,47,63,60,52,35,42,50,70,19,44,41,47,19,50,17,38,65,68,41,24,60,58,33,46,55,28,39,57,48,32,52,54,29,42,70,69,41,45,57,60,53,52,51,51,45,38,73,76,47,40,67,63,40,57,54,48,63,68,66,25,76,42,78,91,72

Sequence (149 aa):
MKLTGSGPLIAIPTFTWFIIALFISSAMKPVFLITEEHYAYLVVLAVLMLAVDMANLVSCGLRLIKSYRQKVLITDGAYKVCRNPIYVSHILLTIPALSLLFDSWLLFSAMLVAIISVLIFAPREYKYLEEEFGDKYRNYVKSVWIKFI

Radius of gyration: 17.28 Å; Cα contacts (8 Å, |Δi|>4): 153; chains: 1; bounding box: 40×25×51 Å

Foldseek 3Di:
DPLCACVVLLVVQLVVVLVVLLVVPVVDPPPFAQDPPDLVVLLVQLVVLVVVLVVQCVVVSVQSVVCVVVVHDDQDDCNLADPCSNLVSCLPRVQSSVCSVSRGPSSNVSSVSSLVSCQVRVVVVLVVCCVSPPVVSVVSCVRHNDNSD